Protein AF-A0A258REU7-F1 (afdb_monomer)

Foldseek 3Di:
DDDDDDDDDDDDDDDDDDDDDDDDDDDDDDPDPPPDPDDPPPPPPQPAQPLLCVLVVLCVVLVHDLVRLCVQLVPDSVLNVCSNRVPCVPDPDLVVNLVVQLSSCVSSVHHSVVSSVSSVVSVVVPPDPPVVVPPPD

Nearest PDB structures (foldseek):
  3fym-assembly1_A  TM=8.470E-01  e=1.182E-03  Staphylococcus aureus subsp. aureus Mu50
  2wus-assembly2_S  TM=9.033E-01  e=1.658E-02  Thermotoga maritima
  2wus-assembly1_R  TM=8.595E-01  e=5.728E-02  Thermotoga maritima
  7o81-assembly1_AU  TM=5.937E-01  e=4.145E-02  Oryctolagus cuniculus
  6zvh-assembly1_i  TM=5.754E-01  e=1.094E-01  Homo sapiens

Sequence (137 aa):
MRALKTCRSRCYSRSGGASAVSDIVDDDSISFVPVLPFAPEQFQEIRHCALGVKLRAARLAANLSIEAVSERTRIRAVYLSALEEGRLDQFTAPLYAVGFASSYARAIGLDAEWAAQAMRQFIADTPNSWRRSGWVH

Solvent-accessible surface area (backbone atoms only — not comparable to full-atom values): 8965 Å² total; per-residue (Å²): 132,88,80,82,91,80,89,76,91,77,76,95,79,82,90,82,84,90,80,85,86,75,90,89,82,84,89,84,89,84,94,74,81,80,87,70,100,70,72,94,81,71,70,72,71,79,52,64,34,76,62,12,50,49,54,46,52,47,32,56,74,67,72,49,55,63,60,58,51,17,67,75,63,71,46,59,47,69,60,54,51,27,46,36,46,42,45,66,84,79,47,97,45,74,70,54,54,28,56,50,39,17,48,49,26,50,77,68,74,42,63,29,63,60,36,24,50,52,40,50,49,53,57,67,72,46,80,65,71,68,71,74,72,66,80,84,125

Radius of gyration: 21.78 Å; Cα contacts (8 Å, |Δi|>4): 100; chains: 1; bounding box: 52×58×44 Å

Mean predicted aligned error: 15.34 Å

pLDDT: mean 72.38, std 22.98, range [34.88, 96.94]

Secondary structure (DSSP, 8-state):
----------------------------S--------S-GGG-------HHHHHHHHHHHHTT--HHHHHHHH---HHHHHHHHHT-GGGSSSHHHHHHHHHHHHHHTTS-HHHHHHHHHHHHHHS--STTTTT---

Structure (mmCIF, N/CA/C/O backbone):
data_AF-A0A258REU7-F1
#
_entry.id   AF-A0A258REU7-F1
#
loop_
_atom_site.group_PDB
_atom_site.id
_atom_site.type_symbol
_atom_site.label_atom_id
_atom_site.label_alt_id
_atom_site.label_comp_id
_atom_site.label_asym_id
_atom_site.label_entity_id
_atom_site.label_seq_id
_atom_site.pdbx_PDB_ins_code
_atom_site.Cartn_x
_atom_site.Cartn_y
_atom_site.Cartn_z
_atom_site.occupancy
_atom_site.B_iso_or_equiv
_atom_site.auth_seq_id
_atom_site.auth_comp_id
_atom_site.auth_asym_id
_atom_site.auth_atom_id
_atom_site.pdbx_PDB_model_num
ATOM 1 N N . MET A 1 1 ? 12.644 -48.862 7.532 1.00 38.28 1 MET A N 1
ATOM 2 C CA . MET A 1 1 ? 12.297 -47.457 7.835 1.00 38.28 1 MET A CA 1
ATOM 3 C C . MET A 1 1 ? 11.744 -46.810 6.566 1.00 38.28 1 MET A C 1
ATOM 5 O O . MET A 1 1 ? 12.315 -47.023 5.509 1.00 38.28 1 MET A O 1
ATOM 9 N N . ARG A 1 2 ? 10.581 -46.156 6.711 1.00 36.34 2 ARG A N 1
ATOM 10 C CA . ARG A 1 2 ? 9.807 -45.257 5.812 1.00 36.34 2 ARG A CA 1
ATOM 11 C C . ARG A 1 2 ? 10.618 -44.589 4.674 1.00 36.34 2 ARG A C 1
ATOM 13 O O . ARG A 1 2 ? 11.757 -44.238 4.922 1.00 36.34 2 ARG A O 1
ATOM 20 N N . ALA A 1 3 ? 10.129 -44.241 3.479 1.00 40.72 3 ALA A N 1
ATOM 21 C CA . ALA A 1 3 ? 8.890 -44.419 2.715 1.00 40.72 3 ALA A CA 1
ATOM 22 C C . ALA A 1 3 ? 9.172 -43.898 1.270 1.00 40.72 3 ALA A C 1
ATOM 24 O O . ALA A 1 3 ? 9.894 -42.919 1.128 1.00 40.72 3 AL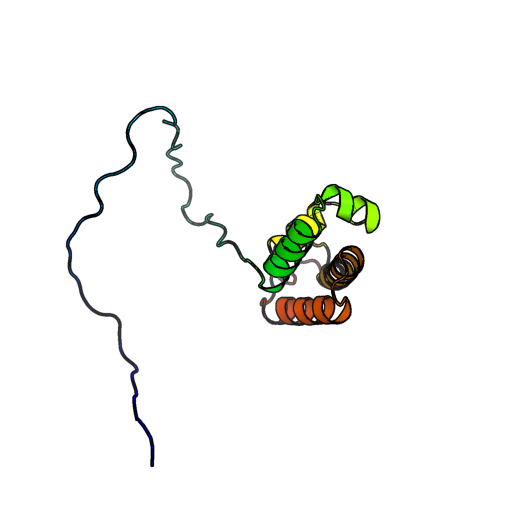A A O 1
ATOM 25 N N . LEU A 1 4 ? 8.618 -44.576 0.247 1.00 42.94 4 LEU A N 1
ATOM 26 C CA . LEU A 1 4 ? 8.085 -44.092 -1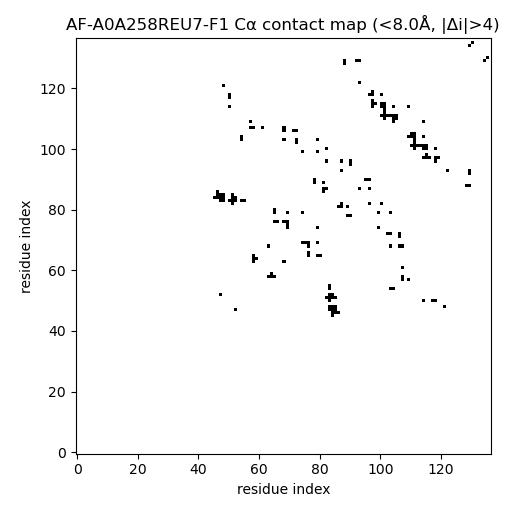.059 1.00 42.94 4 LEU A CA 1
ATOM 27 C C . LEU A 1 4 ? 8.908 -43.027 -1.839 1.00 42.94 4 LEU A C 1
ATOM 29 O O . LEU A 1 4 ? 8.946 -41.866 -1.463 1.00 42.94 4 LEU A O 1
ATOM 33 N N . LYS A 1 5 ? 9.645 -43.330 -2.924 1.00 47.09 5 LYS A N 1
ATOM 34 C CA . LYS A 1 5 ? 9.209 -43.638 -4.315 1.00 47.09 5 LYS A CA 1
ATOM 35 C C . LYS A 1 5 ? 7.876 -43.009 -4.754 1.00 47.09 5 LYS A C 1
ATOM 37 O O . LYS A 1 5 ? 6.845 -43.521 -4.351 1.00 47.09 5 LYS A O 1
ATOM 42 N N . THR A 1 6 ? 7.947 -42.018 -5.657 1.00 47.88 6 THR A N 1
ATOM 43 C CA . THR A 1 6 ? 7.316 -41.929 -7.011 1.00 47.88 6 THR A CA 1
ATOM 44 C C . THR A 1 6 ? 7.570 -40.509 -7.552 1.00 47.88 6 THR A C 1
ATOM 46 O O . THR A 1 6 ? 7.195 -39.548 -6.899 1.00 47.88 6 THR A O 1
ATOM 49 N N . CYS A 1 7 ? 8.356 -40.253 -8.604 1.00 49.03 7 CYS A N 1
ATOM 50 C CA . CYS A 1 7 ? 8.134 -40.531 -10.032 1.00 49.03 7 CYS A CA 1
ATOM 51 C C . CYS A 1 7 ? 6.724 -40.169 -10.527 1.00 49.03 7 CYS A C 1
ATOM 53 O O . CYS A 1 7 ? 5.801 -40.940 -10.287 1.00 49.03 7 CYS A O 1
ATOM 55 N N . ARG A 1 8 ? 6.587 -39.081 -11.302 1.00 46.25 8 ARG A N 1
ATOM 56 C CA . ARG A 1 8 ? 6.005 -39.156 -12.657 1.00 46.25 8 ARG A CA 1
ATOM 57 C C . ARG A 1 8 ? 6.023 -37.815 -13.388 1.00 46.25 8 ARG A C 1
ATOM 59 O O . ARG A 1 8 ? 5.149 -36.972 -13.248 1.00 46.25 8 ARG A O 1
ATOM 66 N N . SER A 1 9 ? 6.982 -37.707 -14.289 1.00 46.28 9 SER A N 1
ATOM 67 C CA . SER A 1 9 ? 6.716 -37.251 -15.646 1.00 46.28 9 SER A CA 1
ATOM 68 C C . SER A 1 9 ? 5.584 -38.089 -16.262 1.00 46.28 9 SER A C 1
ATOM 70 O O . SER A 1 9 ? 5.713 -39.310 -16.287 1.00 46.28 9 SER A O 1
ATOM 72 N N . ARG A 1 10 ? 4.505 -37.472 -16.773 1.00 47.16 10 ARG A N 1
ATOM 73 C CA . ARG A 1 10 ? 4.011 -37.715 -18.147 1.00 47.16 10 ARG A CA 1
ATOM 74 C C . ARG A 1 10 ? 2.776 -36.890 -18.523 1.00 47.16 10 ARG A C 1
ATOM 76 O O . ARG A 1 10 ? 1.763 -36.922 -17.843 1.00 47.16 10 ARG A O 1
ATOM 83 N N . CYS A 1 11 ? 2.914 -36.257 -19.685 1.00 39.69 11 CYS A N 1
ATOM 84 C CA . CYS A 1 11 ? 1.978 -36.212 -20.806 1.00 39.69 11 CYS A CA 1
ATOM 85 C C . CYS A 1 11 ? 0.477 -36.123 -20.505 1.00 39.69 11 CYS A C 1
ATOM 87 O O . CYS A 1 11 ? -0.198 -37.118 -20.256 1.00 39.69 11 CYS A O 1
ATOM 89 N N . TYR A 1 12 ? -0.032 -34.921 -20.763 1.00 47.41 12 TYR A N 1
ATOM 90 C CA . TYR A 1 12 ? -1.196 -34.690 -21.615 1.00 47.41 12 TYR A CA 1
ATOM 91 C C . TYR A 1 12 ? -1.518 -35.881 -22.538 1.00 47.41 12 TYR A C 1
ATOM 93 O O . TYR A 1 12 ? -0.743 -36.185 -23.446 1.00 47.41 12 TYR A O 1
ATOM 101 N N . SER A 1 13 ? -2.663 -36.532 -22.322 1.00 42.81 13 SER A N 1
ATOM 102 C CA . SER A 1 13 ? -3.509 -37.035 -23.410 1.00 42.81 13 SER A CA 1
ATOM 103 C C . SER A 1 13 ? -4.882 -37.496 -22.905 1.00 42.81 13 SER A C 1
ATOM 105 O O . SER A 1 13 ? -4.974 -38.194 -21.901 1.00 42.81 13 SER A O 1
ATOM 107 N N . ARG A 1 14 ? -5.888 -37.180 -23.735 1.00 43.12 14 ARG A N 1
ATOM 108 C CA . ARG A 1 14 ? -7.167 -37.882 -23.967 1.00 43.12 14 ARG A CA 1
ATOM 109 C C . ARG A 1 14 ? -8.384 -37.619 -23.058 1.00 43.12 14 ARG A C 1
ATOM 111 O O . ARG A 1 14 ? -8.542 -38.210 -22.004 1.00 43.12 14 ARG A O 1
ATOM 118 N N . SER A 1 15 ? -9.285 -36.799 -23.620 1.00 46.31 15 SER A N 1
ATOM 119 C CA . SER A 1 15 ? -10.647 -37.132 -24.107 1.00 46.31 15 SER A CA 1
ATOM 120 C C . SER A 1 15 ? -11.675 -37.824 -23.193 1.00 46.31 15 SER A C 1
ATOM 122 O O . SER A 1 15 ? -11.474 -38.964 -22.786 1.00 46.31 15 SER A O 1
ATOM 124 N N . GLY A 1 16 ? -12.857 -37.194 -23.108 1.00 34.88 16 GLY A N 1
ATOM 125 C CA . GLY A 1 16 ? -14.125 -37.698 -22.546 1.00 34.88 16 GLY A CA 1
ATOM 126 C C . GLY A 1 16 ? -14.531 -36.832 -21.348 1.00 34.88 16 GLY A C 1
ATOM 127 O O . GLY A 1 16 ? -13.765 -36.746 -20.404 1.00 34.88 16 GLY A O 1
ATOM 128 N N . GL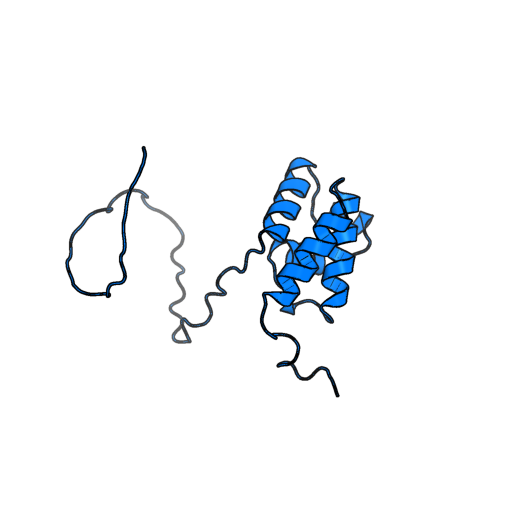Y A 1 17 ? -15.609 -36.045 -21.339 1.00 37.81 17 GLY A N 1
ATOM 129 C CA . GLY A 1 17 ? -16.969 -36.324 -21.796 1.00 37.81 17 GLY A CA 1
ATOM 130 C C . GLY A 1 17 ? -17.820 -36.702 -20.575 1.00 37.81 17 GLY A C 1
ATOM 131 O O . GLY A 1 17 ? -17.468 -37.671 -19.912 1.00 37.81 17 GLY A O 1
ATOM 132 N N . ALA A 1 18 ? -18.926 -35.970 -20.353 1.00 36.19 18 ALA A N 1
ATOM 133 C CA . ALA A 1 18 ? -19.961 -36.145 -19.312 1.00 36.19 18 ALA A CA 1
ATOM 134 C C . ALA A 1 18 ? -19.571 -35.649 -17.897 1.00 36.19 18 ALA A C 1
ATOM 136 O O . ALA A 1 18 ? -18.458 -35.863 -17.449 1.00 36.19 18 ALA A O 1
ATOM 137 N N . SER A 1 19 ? -20.417 -35.013 -17.088 1.00 37.69 19 SER A N 1
ATOM 138 C CA . SER A 1 19 ? -21.796 -34.524 -17.1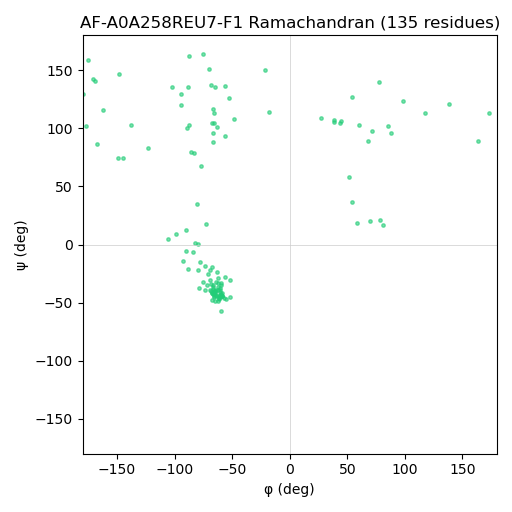93 1.00 37.69 19 SER A CA 1
ATOM 139 C C . SER A 1 19 ? -22.088 -33.764 -15.885 1.00 37.69 19 SER A C 1
ATOM 141 O O . SER A 1 19 ? -21.469 -34.063 -14.867 1.00 37.69 19 SER A O 1
ATOM 143 N N . ALA A 1 20 ? -23.084 -32.878 -15.915 1.00 42.53 20 ALA A N 1
ATOM 144 C CA . ALA A 1 20 ? -23.858 -32.399 -14.766 1.00 42.53 20 ALA A CA 1
ATOM 145 C C . ALA A 1 20 ? -23.169 -31.461 -13.755 1.00 42.53 20 ALA A C 1
ATOM 147 O O . ALA A 1 20 ? -22.565 -31.887 -12.779 1.00 42.53 20 ALA A O 1
ATOM 148 N N . VAL A 1 21 ? -23.424 -30.167 -13.938 1.00 45.28 21 VAL A N 1
ATOM 149 C CA . VAL A 1 21 ? -24.092 -29.345 -12.913 1.00 45.28 21 VAL A CA 1
ATOM 150 C C . VAL A 1 21 ? -24.961 -28.342 -13.663 1.00 45.28 21 VAL A C 1
ATOM 152 O O . VAL A 1 21 ? -24.614 -27.182 -13.862 1.00 45.28 21 VAL A O 1
ATOM 155 N N . SER A 1 22 ? -26.061 -28.872 -14.188 1.00 43.31 22 SER A N 1
ATOM 156 C CA . SER A 1 22 ? -27.275 -28.086 -14.341 1.00 43.31 22 SER A CA 1
ATOM 157 C C . SER A 1 22 ? -27.829 -27.835 -12.939 1.00 43.31 22 SER A C 1
ATOM 159 O O . SER A 1 22 ? -27.653 -28.673 -12.053 1.00 43.31 22 SER A O 1
ATOM 161 N N . ASP A 1 23 ? -28.526 -26.714 -12.803 1.00 40.69 23 ASP A N 1
ATOM 162 C CA . ASP A 1 23 ? -29.472 -26.414 -11.729 1.00 40.69 23 ASP A CA 1
ATOM 163 C C . ASP A 1 23 ? -28.855 -25.782 -10.473 1.00 40.69 23 ASP A C 1
ATOM 165 O O . ASP A 1 23 ? -28.322 -26.451 -9.592 1.00 40.69 23 ASP A O 1
ATOM 169 N N . ILE A 1 24 ? -28.931 -24.445 -10.433 1.00 44.72 24 ILE A N 1
ATOM 170 C CA . ILE A 1 24 ? -29.455 -23.588 -9.348 1.00 44.72 24 ILE A CA 1
ATOM 171 C C . ILE A 1 24 ? -28.931 -22.165 -9.615 1.00 44.72 24 ILE A C 1
ATOM 173 O O . ILE A 1 24 ? -27.836 -21.825 -9.179 1.00 44.72 24 ILE A O 1
ATOM 177 N N . VAL A 1 25 ? -29.687 -21.369 -10.384 1.00 41.88 25 VAL A N 1
ATOM 178 C CA . VAL A 1 25 ? -30.257 -20.075 -9.950 1.00 41.88 25 VAL A CA 1
ATOM 179 C C . VAL A 1 25 ? -31.392 -19.707 -10.917 1.00 41.88 25 VAL A C 1
ATOM 181 O O . VAL A 1 25 ? -31.152 -19.520 -12.110 1.00 41.88 25 VAL A O 1
ATOM 184 N N . ASP A 1 26 ? -32.614 -19.649 -10.394 1.00 35.72 26 ASP A N 1
ATOM 185 C CA . ASP A 1 26 ? -33.813 -19.155 -11.068 1.00 35.72 26 ASP A CA 1
ATOM 186 C C . ASP A 1 26 ? -33.754 -17.635 -11.309 1.00 35.72 26 ASP A C 1
ATOM 188 O O . ASP A 1 26 ? -33.329 -16.871 -10.443 1.00 35.72 26 ASP A O 1
ATOM 192 N N . ASP A 1 27 ? -34.174 -17.266 -12.520 1.00 43.81 27 ASP A N 1
ATOM 193 C CA . ASP A 1 27 ? -35.049 -16.150 -12.902 1.00 43.81 27 ASP A CA 1
ATOM 194 C C . ASP A 1 27 ? -34.914 -14.802 -12.161 1.00 43.81 27 ASP A C 1
ATOM 196 O O . ASP A 1 27 ? -35.384 -14.610 -11.041 1.00 43.81 27 ASP A O 1
ATOM 200 N N . ASP A 1 28 ? -34.305 -13.848 -12.873 1.00 48.44 28 ASP A N 1
ATOM 201 C CA . ASP A 1 28 ? -34.850 -12.525 -13.230 1.00 48.44 28 ASP A CA 1
ATOM 202 C C . ASP A 1 28 ? -33.784 -11.414 -13.090 1.00 48.44 28 ASP A C 1
ATOM 204 O O . ASP A 1 28 ? -33.220 -11.163 -12.026 1.00 48.44 28 ASP A O 1
ATOM 208 N N . SER A 1 29 ? -33.513 -10.716 -14.199 1.00 49.38 29 SER A N 1
ATOM 209 C CA . SER A 1 29 ? -32.653 -9.522 -14.333 1.00 49.38 29 SER A CA 1
ATOM 210 C C . SER A 1 29 ? -31.119 -9.657 -14.136 1.00 49.38 29 SER A C 1
ATOM 212 O O . SER A 1 29 ? -30.570 -9.399 -13.075 1.00 49.38 29 SER A O 1
ATOM 214 N N . ILE A 1 30 ? -30.394 -9.962 -15.224 1.00 39.38 30 ILE A N 1
ATOM 215 C CA . ILE A 1 30 ? -29.392 -9.086 -15.891 1.00 39.38 30 ILE A CA 1
ATOM 216 C C . ILE A 1 30 ? -29.073 -9.745 -17.246 1.00 39.38 30 ILE A C 1
ATOM 218 O O . ILE A 1 30 ? -28.133 -10.520 -17.417 1.00 39.38 30 ILE A O 1
ATOM 222 N N . SER A 1 31 ? -29.887 -9.431 -18.250 1.00 45.34 31 SER A N 1
ATOM 223 C CA . SER A 1 31 ? -29.564 -9.647 -19.659 1.00 45.34 31 SER A CA 1
ATOM 224 C C . SER A 1 31 ? -28.768 -8.446 -20.174 1.00 45.34 31 SER A C 1
ATOM 226 O O . SER A 1 31 ? -29.313 -7.555 -20.824 1.00 45.34 31 SER A O 1
ATOM 228 N N . PHE A 1 32 ? -27.472 -8.402 -19.875 1.00 44.78 32 PHE A N 1
ATOM 229 C CA . PHE A 1 32 ? -26.531 -7.612 -20.668 1.00 44.78 32 PHE A CA 1
ATOM 230 C C . PHE A 1 32 ? -25.156 -8.273 -20.641 1.00 44.78 32 PHE A C 1
ATOM 232 O O . PHE A 1 32 ? -24.232 -7.829 -19.966 1.00 44.78 32 PHE A O 1
ATOM 239 N N . VAL A 1 33 ? -25.028 -9.375 -21.378 1.00 45.66 33 VAL A N 1
ATOM 240 C CA . VAL A 1 33 ? -23.715 -9.836 -21.830 1.00 45.66 33 VAL A CA 1
ATOM 241 C C . VAL A 1 33 ? -23.463 -9.108 -23.151 1.00 45.66 33 VAL A C 1
ATOM 243 O O . VAL A 1 33 ? -24.081 -9.471 -24.154 1.00 45.66 33 VAL A O 1
ATOM 246 N N . PRO A 1 34 ? -22.634 -8.051 -23.199 1.00 44.97 34 PRO A N 1
ATOM 247 C CA . PRO A 1 34 ? -22.256 -7.477 -24.477 1.00 44.97 34 PRO A CA 1
ATOM 248 C C . PRO A 1 34 ? -21.426 -8.522 -25.232 1.00 44.97 34 PRO A C 1
ATOM 250 O O . PRO A 1 34 ? -20.319 -8.869 -24.823 1.00 44.97 34 PRO A O 1
ATOM 253 N N . VAL A 1 35 ? -21.964 -9.038 -26.339 1.00 52.72 35 VAL A N 1
ATOM 254 C CA . VAL A 1 35 ? -21.170 -9.761 -27.338 1.00 52.72 35 VAL A CA 1
ATOM 255 C C . VAL A 1 35 ? -20.220 -8.739 -27.958 1.00 52.72 35 VAL A C 1
ATOM 257 O O . VAL A 1 35 ? -20.607 -7.982 -28.845 1.00 52.72 35 VAL A O 1
ATOM 260 N N . LEU A 1 36 ? -18.985 -8.674 -27.463 1.00 52.25 36 LEU A N 1
ATOM 261 C CA . LEU A 1 36 ? -17.930 -7.882 -28.091 1.00 52.25 36 LEU A CA 1
ATOM 262 C C . LEU A 1 36 ? -17.114 -8.778 -29.039 1.00 52.25 36 LEU A C 1
ATOM 264 O O . LEU A 1 36 ? -16.497 -9.738 -28.577 1.00 52.25 36 LEU A O 1
ATOM 268 N N . PRO A 1 37 ? -17.051 -8.471 -30.351 1.00 50.84 37 PRO A N 1
ATOM 269 C CA . PRO A 1 37 ? -16.227 -9.191 -31.325 1.00 50.84 37 PRO A CA 1
ATOM 270 C C . PRO A 1 37 ? -14.746 -8.754 -31.300 1.00 50.84 37 PRO A C 1
ATOM 272 O O . PRO A 1 37 ? -14.093 -8.717 -32.340 1.00 50.84 37 PRO A O 1
ATOM 275 N N . PHE A 1 38 ? -14.190 -8.408 -30.133 1.00 52.69 38 PHE A N 1
ATOM 276 C CA . PHE A 1 38 ? -12.799 -7.959 -30.019 1.00 52.69 38 PHE A CA 1
ATOM 277 C C . PHE A 1 38 ? -12.099 -8.579 -28.799 1.00 52.69 38 PHE A C 1
ATOM 279 O O . PHE A 1 38 ? -12.293 -8.148 -27.670 1.00 52.69 38 PHE A O 1
ATOM 286 N N . ALA A 1 39 ? -11.267 -9.585 -29.085 1.00 47.41 39 ALA A N 1
ATOM 287 C CA . ALA A 1 39 ? -10.164 -10.119 -28.279 1.00 47.41 39 ALA A CA 1
ATOM 288 C C . ALA A 1 39 ? -10.478 -10.699 -26.872 1.00 47.41 39 ALA A C 1
ATOM 290 O O . ALA A 1 39 ? -10.509 -9.962 -25.887 1.00 47.41 39 ALA A O 1
ATOM 291 N N . PRO A 1 40 ? -10.515 -12.040 -26.707 1.00 41.62 40 PRO A N 1
ATOM 292 C CA . PRO A 1 40 ? -10.498 -12.698 -25.393 1.00 41.62 40 PRO A CA 1
ATOM 293 C C . PRO A 1 40 ? -9.122 -12.642 -24.687 1.00 41.62 40 PRO A C 1
ATOM 295 O O . PRO A 1 40 ? -8.872 -13.395 -23.752 1.00 41.62 40 PRO A O 1
ATOM 298 N N . GLU A 1 41 ? -8.218 -11.748 -25.097 1.00 48.31 41 GLU A N 1
ATOM 299 C CA . GLU A 1 41 ? -6.876 -11.590 -24.511 1.00 48.31 41 GLU A CA 1
ATOM 300 C C . GLU A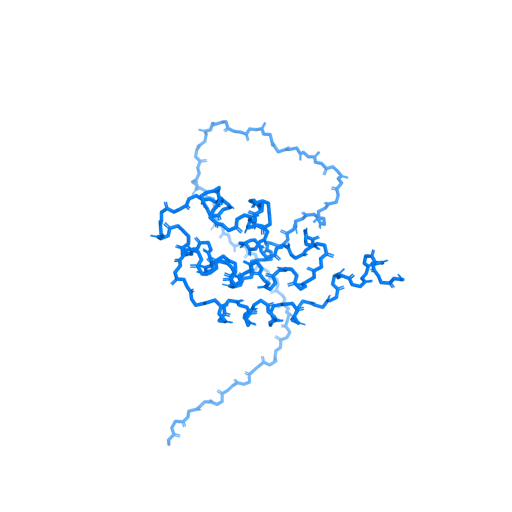 1 41 ? -6.864 -10.691 -23.257 1.00 48.31 41 GLU A C 1
ATOM 302 O O . GLU A 1 41 ? -5.842 -10.562 -22.589 1.00 48.31 41 GLU A O 1
ATOM 307 N N . GLN A 1 42 ? -7.993 -10.057 -22.919 1.00 44.59 42 GLN A N 1
ATOM 308 C CA . GLN A 1 42 ? -8.076 -8.995 -21.904 1.00 44.59 42 GLN A CA 1
ATOM 309 C C . GLN A 1 42 ? -8.562 -9.458 -20.529 1.00 44.59 42 GLN A C 1
ATOM 311 O O . GLN A 1 42 ? -8.793 -8.625 -19.650 1.00 44.59 42 GLN A O 1
ATOM 316 N N . PHE A 1 43 ? -8.694 -10.767 -20.305 1.00 48.59 43 PHE A N 1
ATOM 317 C CA . PHE A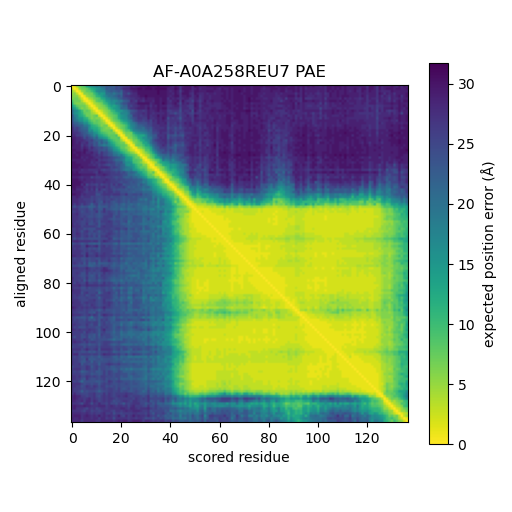 1 43 ? -8.805 -11.278 -18.946 1.00 48.59 43 PHE A CA 1
ATOM 318 C C . PHE A 1 43 ? -7.467 -11.011 -18.264 1.00 48.59 43 PHE A C 1
ATOM 320 O O . PHE A 1 43 ? -6.551 -11.826 -18.339 1.00 48.59 43 PHE A O 1
ATOM 327 N N . GLN A 1 44 ? -7.333 -9.825 -17.660 1.00 50.25 44 GLN A N 1
ATOM 328 C CA . GLN A 1 44 ? -6.254 -9.510 -16.741 1.00 50.25 44 GLN A CA 1
ATOM 329 C C . GLN A 1 44 ? -6.312 -10.565 -15.643 1.00 50.25 44 GLN A C 1
ATOM 331 O O . GLN A 1 44 ? -7.087 -10.466 -14.695 1.00 50.25 44 GLN A O 1
ATOM 336 N N . GLU A 1 45 ? -5.533 -11.621 -15.846 1.00 51.50 45 GLU A N 1
ATOM 337 C CA . GLU A 1 45 ? -5.252 -12.678 -14.899 1.00 51.50 45 GLU A CA 1
ATOM 338 C C . GLU A 1 45 ? -4.884 -11.974 -13.600 1.00 51.50 45 GLU A C 1
ATOM 340 O O . GLU A 1 45 ? -3.881 -11.259 -13.546 1.00 51.50 45 GLU A O 1
ATOM 345 N N . ILE A 1 46 ? -5.782 -12.027 -12.616 1.00 55.00 46 ILE A N 1
ATOM 346 C CA . ILE A 1 46 ? -5.706 -11.150 -11.454 1.00 55.00 46 ILE A CA 1
ATOM 347 C C . ILE A 1 46 ? -4.407 -11.490 -10.720 1.00 55.00 46 ILE A C 1
ATOM 349 O O . ILE A 1 46 ? -4.316 -12.511 -10.036 1.00 55.00 46 ILE A O 1
ATOM 353 N N . ARG A 1 47 ? -3.370 -10.664 -10.905 1.00 60.34 47 ARG A N 1
ATOM 354 C CA . ARG A 1 47 ? -2.034 -10.882 -10.342 1.00 60.34 47 ARG A CA 1
ATOM 355 C C . ARG A 1 47 ? -2.033 -10.519 -8.866 1.00 60.34 47 ARG A C 1
ATOM 357 O O . ARG A 1 47 ? -1.386 -9.571 -8.442 1.00 60.34 47 ARG A O 1
ATOM 364 N N . HIS A 1 48 ? -2.745 -11.301 -8.066 1.00 64.50 48 HIS A N 1
ATOM 365 C CA . HIS A 1 48 ? -2.716 -11.169 -6.623 1.00 64.50 48 HIS A CA 1
ATOM 366 C C . HIS A 1 48 ? -1.328 -11.536 -6.098 1.00 64.50 48 HIS A C 1
ATOM 368 O O . HIS A 1 48 ? -0.961 -12.705 -5.990 1.00 64.50 48 HIS A O 1
ATOM 374 N N . CYS A 1 49 ? -0.547 -10.524 -5.730 1.00 74.19 49 CYS A N 1
ATOM 375 C CA . CYS A 1 49 ? 0.635 -10.747 -4.918 1.00 74.19 49 CYS A CA 1
ATOM 376 C C . CYS A 1 49 ? 0.203 -11.267 -3.536 1.00 74.19 49 CYS A C 1
ATOM 378 O O . CYS A 1 49 ? -0.692 -10.696 -2.909 1.00 74.19 49 CYS A O 1
ATOM 380 N N . ALA A 1 50 ? 0.872 -12.300 -3.012 1.00 86.06 50 ALA A N 1
ATOM 381 C CA . ALA A 1 50 ? 0.618 -12.803 -1.658 1.00 86.06 50 ALA A CA 1
ATOM 382 C C . ALA A 1 50 ? 0.772 -11.707 -0.580 1.00 86.06 50 ALA A C 1
ATOM 384 O O . ALA A 1 50 ? 0.112 -11.757 0.460 1.00 86.06 50 ALA A O 1
ATOM 385 N N . LEU A 1 51 ? 1.613 -10.696 -0.835 1.00 90.81 51 LEU A N 1
ATOM 386 C CA . LEU A 1 51 ? 1.729 -9.500 -0.001 1.00 90.81 51 LEU A CA 1
ATOM 387 C C . LEU A 1 51 ? 0.466 -8.629 -0.063 1.00 90.81 51 LEU A C 1
ATOM 389 O O . LEU A 1 51 ? -0.046 -8.246 0.985 1.00 90.81 51 LEU A O 1
ATOM 393 N N . GLY A 1 52 ? -0.052 -8.347 -1.262 1.00 91.88 52 GLY A N 1
ATOM 394 C CA . GLY A 1 52 ? -1.241 -7.508 -1.460 1.00 91.88 52 GLY A CA 1
ATOM 395 C C . GLY A 1 52 ? -2.477 -8.078 -0.763 1.00 91.88 52 GLY A C 1
ATOM 396 O O . GLY A 1 52 ? -3.164 -7.368 -0.028 1.00 91.88 52 GLY A O 1
ATOM 397 N N . VAL A 1 53 ? -2.673 -9.397 -0.866 1.00 92.12 53 VAL A N 1
ATOM 398 C CA . VAL A 1 53 ? -3.736 -10.123 -0.149 1.00 92.12 53 VAL A CA 1
ATOM 399 C C . VAL A 1 53 ? -3.604 -9.955 1.368 1.00 92.12 53 VAL A C 1
ATOM 401 O O . VAL A 1 53 ? -4.593 -9.686 2.050 1.00 92.12 53 VAL A O 1
ATOM 404 N N . LYS A 1 54 ? -2.384 -10.070 1.909 1.00 93.12 54 LYS A N 1
ATOM 405 C CA . LYS A 1 54 ? -2.127 -9.893 3.347 1.00 93.12 54 LYS A CA 1
ATOM 406 C C . LYS A 1 54 ? -2.369 -8.458 3.811 1.00 93.12 54 LYS A C 1
ATOM 408 O O . LYS A 1 54 ? -2.980 -8.269 4.859 1.00 93.12 54 LYS A O 1
ATOM 413 N N . LEU A 1 55 ? -1.930 -7.462 3.042 1.00 93.94 55 LEU A N 1
ATOM 414 C CA . LEU A 1 55 ? -2.161 -6.048 3.354 1.00 93.94 55 LEU A CA 1
ATOM 415 C C . LEU A 1 55 ? -3.658 -5.724 3.375 1.00 93.94 55 LEU A C 1
ATOM 417 O O . LEU A 1 55 ? -4.135 -5.096 4.322 1.00 93.94 55 LEU A O 1
ATOM 421 N N . ARG A 1 56 ? -4.410 -6.226 2.388 1.00 95.00 56 ARG A N 1
ATOM 422 C CA . ARG A 1 56 ? -5.867 -6.073 2.331 1.00 95.00 56 ARG A CA 1
ATOM 423 C C . ARG A 1 56 ? -6.553 -6.732 3.522 1.00 95.00 56 ARG A C 1
ATOM 425 O O . ARG A 1 56 ? -7.373 -6.099 4.183 1.00 95.00 56 ARG A O 1
ATOM 432 N N . ALA A 1 57 ? -6.202 -7.981 3.825 1.00 94.19 57 ALA A N 1
ATOM 433 C CA . ALA A 1 57 ? -6.767 -8.706 4.960 1.00 94.19 57 ALA A CA 1
ATOM 434 C C . ALA A 1 57 ? -6.500 -7.981 6.289 1.00 94.19 57 ALA A C 1
ATOM 436 O O . ALA A 1 57 ? -7.415 -7.808 7.089 1.00 94.19 57 ALA A O 1
ATOM 437 N N . ALA A 1 58 ? -5.275 -7.492 6.496 1.00 94.88 58 ALA A N 1
ATOM 438 C CA . ALA A 1 58 ? -4.912 -6.744 7.695 1.00 94.88 58 ALA A CA 1
ATOM 439 C C . ALA A 1 58 ? -5.627 -5.386 7.784 1.00 94.88 58 ALA A C 1
ATOM 441 O O . ALA A 1 58 ? -6.078 -5.007 8.863 1.00 94.88 58 ALA A O 1
ATOM 442 N N . ARG A 1 59 ? -5.812 -4.676 6.662 1.00 95.81 59 ARG A N 1
ATOM 443 C CA . ARG A 1 59 ? -6.604 -3.438 6.634 1.00 95.81 59 ARG A CA 1
ATOM 444 C C . ARG A 1 59 ? -8.057 -3.691 7.044 1.00 95.81 59 ARG A C 1
ATOM 446 O O . ARG A 1 59 ? -8.599 -2.938 7.852 1.00 95.81 59 ARG A O 1
ATOM 453 N N . LEU A 1 60 ? -8.677 -4.735 6.492 1.00 95.00 60 LEU A N 1
ATOM 454 C CA . LEU A 1 60 ? -10.054 -5.106 6.823 1.00 95.00 60 LEU A CA 1
ATOM 455 C C . LEU A 1 60 ? -10.179 -5.541 8.288 1.00 95.00 60 LEU A C 1
ATOM 457 O O . LEU A 1 60 ? -11.116 -5.125 8.960 1.00 95.00 60 LEU A O 1
ATOM 461 N N . ALA A 1 61 ? -9.205 -6.291 8.813 1.00 94.75 61 ALA A N 1
ATOM 462 C CA . ALA A 1 61 ? -9.155 -6.665 10.227 1.00 94.75 61 ALA A CA 1
ATOM 463 C C . ALA A 1 61 ? -8.995 -5.450 11.161 1.00 94.75 61 ALA A C 1
ATOM 465 O O . ALA A 1 61 ? -9.532 -5.444 12.264 1.00 94.75 61 ALA A O 1
ATOM 466 N N . ALA A 1 62 ? -8.301 -4.403 10.708 1.00 92.56 62 ALA A N 1
ATOM 467 C CA . ALA A 1 62 ? -8.185 -3.129 11.414 1.00 92.56 62 ALA A CA 1
ATOM 468 C C . ALA A 1 62 ? -9.411 -2.208 11.235 1.00 92.56 62 ALA A C 1
ATOM 470 O O . ALA A 1 62 ? -9.414 -1.095 11.761 1.00 92.56 62 ALA A O 1
ATOM 471 N N . ASN A 1 63 ? -10.435 -2.645 10.490 1.00 95.25 63 ASN A N 1
ATOM 472 C CA . ASN A 1 63 ? -11.646 -1.887 10.169 1.00 95.25 63 ASN A CA 1
ATOM 473 C C . ASN A 1 63 ? -11.359 -0.510 9.531 1.00 95.25 63 ASN A C 1
ATOM 475 O O . ASN A 1 63 ? -12.038 0.479 9.808 1.00 95.25 63 ASN A O 1
ATOM 479 N N . LEU A 1 64 ? -10.321 -0.442 8.687 1.00 94.50 64 LEU A N 1
ATOM 480 C CA . LEU A 1 64 ? -9.904 0.776 7.990 1.00 94.50 64 LEU A CA 1
ATOM 481 C C . LEU A 1 64 ? -10.364 0.761 6.525 1.00 94.50 64 LEU A C 1
ATOM 483 O O . LEU A 1 64 ? -10.196 -0.229 5.803 1.00 94.50 64 LEU A O 1
ATOM 487 N N . SER A 1 65 ? -10.895 1.888 6.050 1.00 96.12 65 SER A N 1
ATOM 488 C CA . SER A 1 65 ? -11.095 2.098 4.613 1.00 96.12 65 SER A CA 1
ATOM 489 C C . SER A 1 65 ? -9.761 2.408 3.927 1.00 96.12 65 SER A C 1
ATOM 491 O O . SER A 1 65 ? -8.761 2.728 4.581 1.00 96.12 65 SER A O 1
ATOM 493 N N . ILE A 1 66 ? -9.718 2.294 2.601 1.00 95.94 66 ILE A N 1
ATOM 494 C CA . ILE A 1 66 ? -8.494 2.603 1.854 1.00 95.94 66 ILE A CA 1
ATOM 495 C C . ILE A 1 66 ? -8.186 4.107 1.888 1.00 95.94 66 ILE A C 1
ATOM 497 O O . ILE A 1 66 ? -7.024 4.505 1.942 1.00 95.94 66 ILE A O 1
ATOM 501 N N . GLU A 1 67 ? -9.225 4.937 1.970 1.00 96.31 67 GLU A N 1
ATOM 502 C CA . GLU A 1 67 ? -9.157 6.386 2.157 1.00 96.31 67 GLU A CA 1
ATOM 503 C C . GLU A 1 67 ? -8.538 6.729 3.514 1.00 96.31 67 GLU A C 1
ATOM 505 O O . GLU A 1 67 ? -7.619 7.540 3.576 1.00 96.31 67 GLU A O 1
ATOM 510 N N . ALA A 1 68 ? -8.942 6.042 4.587 1.00 95.44 68 ALA A N 1
ATOM 511 C CA . ALA A 1 68 ? -8.372 6.256 5.916 1.00 95.44 68 ALA A CA 1
ATOM 512 C C . ALA A 1 68 ? -6.865 5.935 5.958 1.00 95.44 68 ALA A C 1
ATOM 514 O O . ALA A 1 68 ? -6.080 6.648 6.587 1.00 95.44 68 ALA A O 1
ATOM 515 N N . VAL A 1 69 ? -6.425 4.877 5.265 1.00 95.94 69 VAL A N 1
ATOM 516 C CA . VAL A 1 69 ? -4.990 4.560 5.136 1.00 95.94 69 VAL A CA 1
ATOM 517 C C . VAL A 1 69 ? -4.275 5.595 4.258 1.00 95.94 69 VAL A C 1
ATOM 519 O O . VAL A 1 69 ? -3.158 6.010 4.581 1.00 95.94 69 VAL A O 1
ATOM 522 N N . SER A 1 70 ? -4.919 6.056 3.184 1.00 96.94 70 SER A N 1
ATOM 523 C CA . SER A 1 70 ? -4.421 7.121 2.302 1.00 96.94 70 SER A CA 1
ATOM 524 C C . SER A 1 70 ? -4.187 8.425 3.067 1.00 96.94 70 SER A C 1
ATOM 526 O O . SER A 1 70 ? -3.134 9.044 2.930 1.00 96.94 70 SER A O 1
ATOM 528 N N . GLU A 1 71 ? -5.116 8.827 3.932 1.00 95.94 71 GLU A N 1
ATOM 529 C CA . GLU A 1 71 ? -4.983 10.017 4.778 1.00 95.94 71 GLU A CA 1
ATOM 530 C C . GLU A 1 71 ? -3.824 9.897 5.774 1.00 95.94 71 GLU A C 1
ATOM 532 O O . GLU A 1 71 ? -3.029 10.829 5.915 1.00 95.94 71 GLU A O 1
ATOM 537 N N . ARG A 1 72 ? -3.680 8.729 6.416 1.00 94.81 72 ARG A N 1
ATOM 538 C CA . ARG A 1 72 ? -2.604 8.455 7.385 1.00 94.81 72 ARG A CA 1
ATOM 539 C C . ARG A 1 72 ? -1.217 8.452 6.753 1.00 94.81 72 A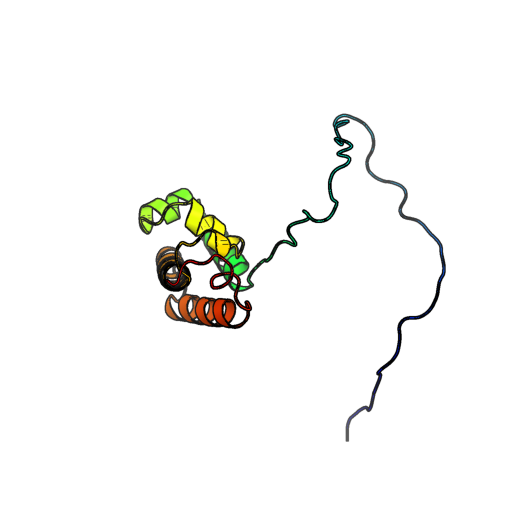RG A C 1
ATOM 541 O O . ARG A 1 72 ? -0.269 8.959 7.343 1.00 94.81 72 ARG A O 1
ATOM 548 N N . THR A 1 73 ? -1.089 7.855 5.572 1.00 95.12 73 THR A N 1
ATOM 549 C CA . THR A 1 73 ? 0.204 7.671 4.893 1.00 95.12 73 THR A CA 1
ATOM 550 C C . THR A 1 73 ? 0.547 8.801 3.928 1.00 95.12 73 THR A C 1
ATOM 552 O O . THR A 1 73 ? 1.691 8.893 3.492 1.00 95.12 73 THR A O 1
ATOM 555 N N . ARG A 1 74 ? -0.430 9.651 3.577 1.00 95.19 74 ARG A N 1
ATOM 556 C CA . ARG A 1 74 ? -0.350 10.640 2.486 1.00 95.19 74 ARG A CA 1
ATOM 557 C C . ARG A 1 74 ? -0.060 10.022 1.112 1.00 95.19 74 ARG A C 1
ATOM 559 O O . ARG A 1 74 ? 0.330 10.727 0.183 1.00 95.19 74 ARG A O 1
ATOM 566 N N . ILE A 1 75 ? -0.286 8.720 0.959 1.00 94.94 75 ILE A N 1
ATOM 567 C CA . ILE A 1 75 ? -0.172 8.004 -0.312 1.00 94.94 75 ILE A CA 1
ATOM 568 C C . ILE A 1 75 ? -1.559 7.963 -0.941 1.00 94.94 75 ILE A C 1
ATOM 570 O O . ILE A 1 75 ? -2.510 7.549 -0.292 1.00 94.94 75 ILE A O 1
ATOM 574 N N . ARG A 1 76 ? -1.683 8.351 -2.214 1.00 95.38 76 ARG A N 1
ATOM 575 C CA . ARG A 1 76 ? -2.975 8.328 -2.921 1.00 95.38 76 ARG A CA 1
ATOM 576 C C . ARG A 1 76 ? -3.594 6.924 -2.886 1.00 95.38 76 ARG A C 1
ATOM 578 O O . ARG A 1 76 ? -2.915 5.949 -3.203 1.00 95.38 76 ARG A O 1
ATOM 585 N N . ALA A 1 77 ? -4.901 6.847 -2.625 1.00 95.25 77 ALA A N 1
ATOM 586 C CA . 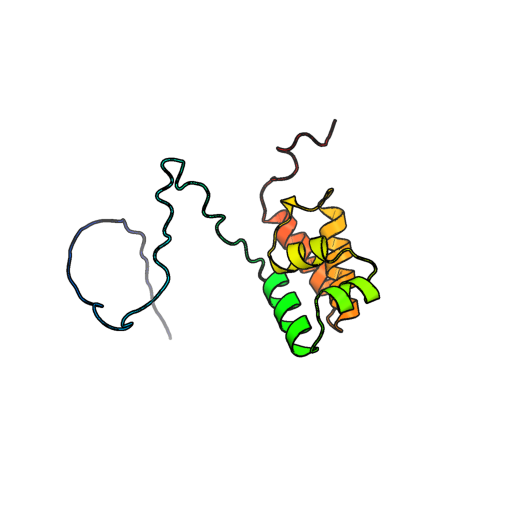ALA A 1 77 ? -5.663 5.593 -2.571 1.00 95.25 77 ALA A CA 1
ATOM 587 C C . ALA A 1 77 ? -5.501 4.696 -3.817 1.00 95.25 77 ALA A C 1
ATOM 589 O O . ALA A 1 77 ? -5.508 3.473 -3.695 1.00 95.25 77 ALA A O 1
ATOM 590 N N . VAL A 1 78 ? -5.279 5.289 -4.998 1.00 93.50 78 VAL A N 1
ATOM 591 C CA . VAL A 1 78 ? -4.990 4.558 -6.247 1.00 93.50 78 VAL A CA 1
ATOM 592 C C . VAL A 1 78 ? -3.759 3.657 -6.095 1.00 93.50 78 VAL A C 1
ATOM 594 O O . VAL A 1 78 ? -3.818 2.477 -6.424 1.00 93.50 78 VAL A O 1
ATOM 597 N N . TYR A 1 79 ? -2.672 4.168 -5.510 1.00 94.38 79 TYR A N 1
ATOM 598 C CA . TYR A 1 79 ? -1.453 3.384 -5.298 1.00 94.38 79 TYR A CA 1
ATOM 599 C C . TYR A 1 79 ? -1.624 2.330 -4.204 1.00 94.38 79 TYR A C 1
ATOM 601 O O . TYR A 1 79 ? -1.084 1.237 -4.324 1.00 94.38 79 TYR A O 1
ATOM 609 N N . LEU A 1 80 ? -2.395 2.625 -3.154 1.00 94.81 80 LEU A N 1
ATOM 610 C CA . LEU A 1 80 ? -2.697 1.640 -2.111 1.00 94.81 80 LEU A CA 1
ATOM 611 C C . LEU A 1 80 ? -3.534 0.480 -2.662 1.00 94.81 80 LEU A C 1
ATOM 613 O O . LEU A 1 80 ? -3.254 -0.674 -2.355 1.00 94.81 80 LEU A O 1
ATOM 617 N N . SER A 1 81 ? -4.502 0.776 -3.530 1.00 94.19 81 SER A N 1
ATOM 618 C CA . SER A 1 81 ? -5.310 -0.244 -4.211 1.00 94.19 81 SER A CA 1
ATOM 619 C C . SER A 1 81 ? -4.439 -1.071 -5.158 1.00 94.19 81 SER A C 1
ATOM 621 O O . SER A 1 81 ? -4.492 -2.297 -5.149 1.00 94.19 81 SER A O 1
ATOM 623 N N . ALA A 1 82 ? -3.537 -0.416 -5.898 1.00 92.00 82 ALA A N 1
ATOM 624 C CA . ALA A 1 82 ? -2.563 -1.098 -6.743 1.00 92.00 82 ALA A CA 1
ATOM 625 C C . ALA A 1 82 ? -1.635 -2.038 -5.948 1.00 92.00 82 ALA A C 1
ATOM 627 O O . ALA A 1 82 ? -1.292 -3.107 -6.450 1.00 92.00 82 ALA A O 1
ATOM 628 N N . LEU A 1 83 ? -1.269 -1.695 -4.704 1.00 92.50 83 LEU A N 1
ATOM 629 C CA . LEU A 1 83 ? -0.530 -2.597 -3.808 1.00 92.50 83 LEU A CA 1
ATOM 630 C C . LEU A 1 83 ? -1.360 -3.823 -3.404 1.00 92.50 83 LEU A C 1
ATOM 632 O O . LEU A 1 83 ? -0.835 -4.935 -3.431 1.00 92.50 83 LEU A O 1
ATOM 636 N N . GLU A 1 84 ? -2.634 -3.636 -3.037 1.00 93.88 84 GLU A N 1
ATOM 637 C CA . GLU A 1 84 ? -3.535 -4.745 -2.680 1.00 93.88 84 GLU A CA 1
ATOM 638 C C . GLU A 1 84 ? -3.751 -5.706 -3.858 1.00 93.88 84 GLU A C 1
ATOM 640 O O . GLU A 1 84 ? -3.808 -6.922 -3.674 1.00 93.88 84 GLU A O 1
ATOM 645 N N . GLU A 1 85 ? -3.823 -5.161 -5.070 1.00 89.81 85 GLU A N 1
ATOM 646 C CA . GLU A 1 85 ? -4.076 -5.903 -6.304 1.00 89.81 85 GLU A CA 1
ATOM 647 C C . GLU A 1 85 ? -2.804 -6.406 -7.004 1.00 89.81 85 GLU A C 1
ATOM 649 O O . GLU A 1 85 ? -2.902 -7.121 -7.995 1.00 89.81 85 GLU A O 1
ATOM 654 N N . GLY A 1 86 ? -1.610 -6.038 -6.523 1.00 87.62 86 GLY A N 1
ATOM 655 C CA . GLY A 1 86 ? -0.332 -6.420 -7.138 1.00 87.62 86 GLY A CA 1
ATOM 656 C C . GLY A 1 86 ? -0.042 -5.760 -8.496 1.00 87.62 86 GLY A C 1
ATOM 657 O O . GLY A 1 86 ? 0.798 -6.254 -9.250 1.00 87.62 86 GLY A O 1
ATOM 658 N N . ARG A 1 87 ? -0.703 -4.640 -8.815 1.00 86.00 87 ARG A N 1
ATOM 659 C CA . ARG A 1 87 ? -0.576 -3.908 -10.089 1.00 86.00 87 ARG A CA 1
ATOM 660 C C . ARG A 1 87 ? 0.625 -2.962 -10.089 1.00 86.00 87 ARG A C 1
ATOM 662 O O . ARG A 1 87 ? 0.494 -1.756 -9.882 1.00 86.00 87 ARG A O 1
ATOM 669 N N . LEU A 1 88 ? 1.822 -3.517 -10.296 1.00 83.56 88 LEU A N 1
ATOM 670 C CA . LEU A 1 88 ? 3.076 -2.745 -10.322 1.00 83.56 88 LEU A CA 1
ATOM 671 C C . LEU A 1 88 ? 3.192 -1.779 -11.514 1.00 83.56 88 LEU A C 1
ATOM 673 O O . LEU A 1 88 ? 3.981 -0.840 -11.466 1.00 83.56 88 LEU A O 1
ATOM 677 N N . ASP A 1 89 ? 2.409 -1.995 -12.566 1.00 81.88 89 ASP A N 1
ATOM 678 C CA . ASP A 1 89 ? 2.312 -1.147 -13.758 1.00 81.88 89 ASP A CA 1
ATOM 679 C C . ASP A 1 89 ? 1.788 0.267 -13.468 1.00 81.88 89 ASP A C 1
ATOM 681 O O . ASP A 1 89 ? 2.101 1.196 -14.209 1.00 81.88 89 ASP A O 1
ATOM 685 N N . GLN A 1 90 ? 1.052 0.458 -12.368 1.00 84.38 90 GLN A N 1
ATOM 686 C CA . GLN A 1 90 ? 0.550 1.778 -11.979 1.00 84.38 90 GLN A CA 1
ATOM 687 C C . GLN A 1 90 ? 1.611 2.671 -11.329 1.00 84.38 90 GLN A C 1
ATOM 689 O O . GLN A 1 90 ? 1.397 3.875 -11.184 1.00 84.38 90 GLN A O 1
ATOM 694 N N . PHE A 1 91 ? 2.746 2.113 -10.902 1.00 83.38 91 PHE A N 1
ATOM 695 C CA . PHE A 1 91 ? 3.793 2.880 -10.236 1.00 83.38 91 PHE A CA 1
ATOM 696 C C . PHE A 1 91 ? 4.761 3.452 -11.269 1.00 83.38 91 PHE A C 1
ATOM 698 O O . PHE A 1 91 ? 5.249 2.742 -12.143 1.00 83.38 91 PHE A O 1
ATOM 705 N N . THR A 1 92 ? 5.119 4.728 -11.112 1.00 83.31 92 THR A N 1
ATOM 706 C CA . THR A 1 92 ? 6.116 5.394 -11.969 1.00 83.31 92 THR A CA 1
ATOM 707 C C . THR A 1 92 ? 7.485 4.714 -11.904 1.00 83.31 92 THR A C 1
ATOM 709 O O . THR A 1 92 ? 8.217 4.690 -12.886 1.00 83.31 92 THR A O 1
ATOM 712 N N . ALA A 1 93 ? 7.835 4.153 -10.743 1.00 82.69 93 ALA A N 1
ATOM 713 C CA . ALA A 1 93 ? 9.059 3.389 -10.558 1.00 82.69 93 ALA A CA 1
ATOM 714 C C . ALA A 1 93 ? 8.858 2.273 -9.518 1.00 82.69 93 ALA A C 1
ATOM 716 O O . ALA A 1 93 ? 8.159 2.482 -8.521 1.00 82.69 93 ALA A O 1
ATOM 717 N N . PRO A 1 94 ? 9.529 1.117 -9.682 1.00 80.12 94 PRO A N 1
ATOM 718 C CA . PRO A 1 94 ? 9.403 -0.019 -8.767 1.00 80.12 94 PRO A CA 1
ATOM 719 C C . PRO A 1 94 ? 9.872 0.304 -7.341 1.00 80.12 94 PRO A C 1
ATOM 721 O O . PRO A 1 94 ? 9.339 -0.235 -6.374 1.00 80.12 94 PRO A O 1
ATOM 724 N N . LEU A 1 95 ? 10.826 1.229 -7.185 1.00 85.12 95 LEU A N 1
ATOM 725 C CA . LEU A 1 95 ? 11.317 1.648 -5.870 1.00 85.12 95 LEU A CA 1
ATOM 726 C C . LEU A 1 95 ? 10.211 2.286 -5.012 1.00 85.12 95 LEU A C 1
ATOM 728 O O . LEU A 1 95 ? 10.187 2.092 -3.796 1.00 85.12 95 LEU A O 1
ATOM 732 N N . TYR A 1 96 ? 9.262 2.992 -5.637 1.00 90.12 96 TYR A N 1
ATOM 733 C CA . TYR A 1 96 ? 8.143 3.597 -4.918 1.00 90.12 96 TYR A CA 1
ATOM 734 C C . TYR A 1 96 ? 7.205 2.543 -4.328 1.00 90.12 96 TYR A C 1
ATOM 736 O O . TYR A 1 96 ? 6.755 2.707 -3.197 1.00 90.12 96 TYR A O 1
ATOM 744 N N . ALA A 1 97 ? 6.977 1.424 -5.025 1.00 91.50 97 ALA A N 1
ATOM 745 C CA . ALA A 1 97 ? 6.140 0.341 -4.510 1.00 91.50 97 ALA A CA 1
ATOM 746 C C . ALA A 1 97 ? 6.698 -0.243 -3.199 1.00 91.50 97 ALA A C 1
ATOM 748 O O . ALA A 1 97 ? 5.933 -0.524 -2.278 1.00 91.50 97 ALA A O 1
ATOM 749 N N . VAL A 1 98 ? 8.026 -0.356 -3.072 1.00 93.12 98 VAL A N 1
ATOM 750 C CA . VAL A 1 98 ? 8.688 -0.832 -1.842 1.00 93.12 98 VAL A CA 1
ATOM 751 C C . VAL A 1 98 ? 8.453 0.132 -0.676 1.00 93.12 98 VAL A C 1
ATOM 753 O O . VAL A 1 98 ? 8.051 -0.298 0.405 1.00 93.12 98 VAL A O 1
ATOM 756 N N . GLY A 1 99 ? 8.669 1.434 -0.890 1.00 94.62 99 GLY A N 1
ATOM 757 C CA . GLY A 1 99 ? 8.469 2.452 0.149 1.00 94.62 99 GLY A CA 1
ATOM 758 C C . GLY A 1 99 ? 7.002 2.620 0.556 1.00 94.62 99 GLY A C 1
ATOM 759 O O . GLY A 1 99 ? 6.690 2.849 1.726 1.00 94.62 99 GLY A O 1
ATOM 760 N N . PHE A 1 100 ? 6.082 2.463 -0.395 1.00 95.25 100 PHE A N 1
ATOM 761 C CA . PHE A 1 100 ? 4.653 2.520 -0.116 1.00 95.25 100 PHE A CA 1
ATOM 762 C C . PHE A 1 100 ? 4.162 1.270 0.615 1.00 95.25 100 PHE A C 1
ATOM 764 O O . PHE A 1 100 ? 3.386 1.404 1.557 1.00 95.25 100 PHE A O 1
ATOM 771 N N . ALA A 1 101 ? 4.660 0.079 0.268 1.00 95.06 101 ALA A N 1
ATOM 772 C CA . ALA A 1 101 ? 4.325 -1.156 0.976 1.00 95.06 101 ALA A CA 1
ATOM 773 C C . ALA A 1 101 ? 4.744 -1.108 2.455 1.00 95.06 101 ALA A C 1
ATOM 775 O O . ALA A 1 101 ? 3.957 -1.467 3.331 1.00 95.06 101 ALA A O 1
ATOM 776 N N . SER A 1 102 ? 5.950 -0.611 2.748 1.00 95.56 102 SER A N 1
ATOM 777 C CA . SER A 1 102 ? 6.430 -0.475 4.129 1.00 95.56 102 SER A CA 1
ATOM 778 C C . SER A 1 102 ? 5.652 0.582 4.920 1.00 95.56 102 SER A C 1
ATOM 780 O O . SER A 1 102 ? 5.268 0.343 6.067 1.00 95.56 102 SER A O 1
ATOM 782 N N . SER A 1 103 ? 5.351 1.726 4.299 1.00 96.38 103 SER A N 1
ATOM 783 C CA . SER A 1 103 ? 4.557 2.796 4.921 1.00 96.38 103 SER A CA 1
ATOM 784 C C . SER A 1 103 ? 3.120 2.354 5.202 1.00 96.38 103 SER A C 1
ATOM 786 O O . SER A 1 103 ? 2.585 2.653 6.269 1.00 96.38 103 SER A O 1
ATOM 788 N N . TYR A 1 104 ? 2.515 1.594 4.283 1.00 96.62 104 TYR A N 1
ATOM 789 C CA . TYR A 1 104 ? 1.207 0.975 4.480 1.00 96.62 104 TYR A CA 1
ATOM 790 C C . TYR A 1 104 ? 1.256 0.039 5.685 1.00 96.62 104 TYR A C 1
ATOM 792 O O . TYR A 1 104 ? 0.502 0.240 6.636 1.00 96.62 104 TYR A O 1
ATOM 800 N N . ALA A 1 105 ? 2.158 -0.947 5.679 1.00 96.06 105 ALA A N 1
ATOM 801 C CA . ALA A 1 105 ? 2.280 -1.920 6.761 1.00 96.06 105 ALA A CA 1
ATOM 802 C C . ALA A 1 105 ? 2.397 -1.231 8.128 1.00 96.06 105 ALA A C 1
ATOM 804 O O . ALA A 1 105 ? 1.640 -1.548 9.045 1.00 96.06 105 ALA A O 1
ATOM 805 N N . ARG A 1 106 ? 3.232 -0.189 8.222 1.00 95.44 106 ARG A N 1
ATOM 806 C CA . ARG A 1 106 ? 3.372 0.621 9.436 1.00 95.44 106 ARG A CA 1
ATOM 807 C C . ARG A 1 106 ? 2.063 1.281 9.876 1.00 95.44 106 ARG A C 1
ATOM 809 O O . ARG A 1 106 ? 1.764 1.297 11.066 1.00 95.44 106 ARG A O 1
ATOM 816 N N . ALA A 1 107 ? 1.279 1.814 8.941 1.00 94.69 107 ALA A N 1
ATOM 817 C CA . ALA A 1 107 ? 0.022 2.504 9.234 1.00 94.69 107 ALA A CA 1
ATOM 818 C C . ALA A 1 107 ? -1.099 1.576 9.740 1.00 94.69 107 ALA A C 1
ATOM 820 O O . ALA A 1 107 ? -2.031 2.055 10.395 1.00 94.69 107 ALA A O 1
ATOM 821 N N . ILE A 1 108 ? -1.011 0.273 9.450 1.00 94.44 108 ILE A N 1
ATOM 822 C CA . ILE A 1 108 ? -1.960 -0.755 9.911 1.00 94.44 108 ILE A CA 1
ATOM 823 C C . ILE A 1 108 ? -1.400 -1.650 11.028 1.00 94.44 108 ILE A C 1
ATOM 825 O O . ILE A 1 108 ? -2.067 -2.595 11.438 1.00 94.44 108 ILE A O 1
ATOM 829 N N . GLY A 1 109 ? -0.193 -1.364 11.529 1.00 92.50 109 GLY A N 1
ATOM 830 C CA . GLY A 1 109 ? 0.431 -2.109 12.629 1.00 92.50 109 GLY A CA 1
ATOM 831 C C . GLY A 1 109 ? 1.104 -3.428 12.230 1.00 92.50 109 GLY A C 1
ATOM 832 O O . GLY A 1 109 ? 1.375 -4.254 13.097 1.00 92.50 109 GLY A O 1
ATOM 833 N N . LEU A 1 110 ? 1.381 -3.639 10.941 1.00 93.06 110 LEU A N 1
ATOM 834 C CA . LEU A 1 110 ? 2.215 -4.742 10.462 1.00 93.06 110 LEU A CA 1
ATOM 835 C C . LEU A 1 110 ? 3.700 -4.363 10.443 1.00 93.06 110 LEU A C 1
ATOM 837 O O . LEU A 1 110 ? 4.070 -3.186 10.430 1.00 93.06 110 LEU A O 1
ATOM 841 N N . ASP A 1 111 ? 4.554 -5.384 10.379 1.00 94.88 111 ASP A N 1
ATOM 842 C CA . ASP A 1 111 ? 5.994 -5.194 10.253 1.00 94.88 111 ASP A CA 1
ATOM 843 C C . ASP A 1 111 ? 6.357 -4.573 8.892 1.00 94.88 111 ASP A C 1
ATOM 845 O O . ASP A 1 111 ? 6.111 -5.139 7.820 1.00 94.88 111 ASP A O 1
ATOM 849 N N . ALA A 1 112 ? 6.923 -3.367 8.950 1.00 95.12 112 ALA A N 1
ATOM 850 C CA . ALA A 1 112 ? 7.239 -2.572 7.772 1.00 95.12 112 ALA A CA 1
ATOM 851 C C . ALA A 1 112 ? 8.372 -3.186 6.942 1.00 95.12 112 ALA A C 1
ATOM 853 O O . ALA A 1 112 ? 8.352 -3.076 5.713 1.00 95.12 112 ALA A O 1
ATOM 854 N N . GLU A 1 113 ? 9.341 -3.835 7.592 1.00 95.19 113 GLU A N 1
ATOM 855 C CA . GLU A 1 113 ? 10.504 -4.379 6.896 1.00 95.19 113 GLU A CA 1
ATOM 856 C C . GLU A 1 113 ? 10.188 -5.697 6.197 1.00 95.19 113 GLU A C 1
ATOM 858 O O . GLU A 1 113 ? 10.591 -5.909 5.054 1.00 95.19 113 GLU A O 1
ATOM 863 N N . TRP A 1 114 ? 9.359 -6.535 6.814 1.00 94.75 114 TRP A N 1
ATOM 864 C CA . TRP A 1 114 ? 8.754 -7.694 6.180 1.00 94.75 114 TRP A CA 1
ATOM 865 C C . TRP A 1 114 ? 7.998 -7.298 4.906 1.00 94.75 114 TRP A C 1
ATOM 867 O O . TRP A 1 114 ? 8.202 -7.914 3.859 1.00 94.75 114 TRP A O 1
ATOM 877 N N . ALA A 1 115 ? 7.170 -6.247 4.962 1.00 93.94 115 ALA A N 1
ATOM 878 C CA . ALA A 1 115 ? 6.417 -5.781 3.797 1.00 93.94 115 ALA A CA 1
ATOM 879 C C . ALA A 1 115 ? 7.338 -5.242 2.691 1.00 93.94 115 ALA A C 1
ATOM 881 O O . ALA A 1 115 ? 7.140 -5.551 1.513 1.00 93.94 115 ALA A O 1
ATOM 882 N N . ALA A 1 116 ? 8.379 -4.488 3.059 1.00 94.19 116 ALA A N 1
ATOM 883 C CA . ALA A 1 116 ? 9.384 -4.005 2.118 1.00 94.19 116 ALA A CA 1
ATOM 884 C C . ALA A 1 116 ? 10.125 -5.168 1.441 1.00 94.19 116 ALA A C 1
ATOM 886 O O . ALA A 1 116 ? 10.288 -5.184 0.220 1.00 94.19 116 ALA A O 1
ATOM 887 N N . GLN A 1 117 ? 10.545 -6.164 2.223 1.00 94.31 117 GLN A N 1
ATOM 888 C CA . GLN A 1 117 ? 11.275 -7.326 1.734 1.00 94.31 117 GLN A CA 1
ATOM 889 C C . GLN A 1 117 ? 10.419 -8.194 0.812 1.00 94.31 117 GLN A C 1
ATOM 891 O O . GLN A 1 117 ? 10.881 -8.575 -0.264 1.00 94.31 117 GLN A O 1
ATOM 896 N N . ALA A 1 118 ? 9.168 -8.454 1.193 1.00 92.00 118 ALA A N 1
ATOM 897 C CA . ALA A 1 118 ? 8.216 -9.178 0.360 1.00 92.00 118 ALA A CA 1
ATOM 898 C C . ALA A 1 118 ? 7.957 -8.442 -0.966 1.00 92.00 118 ALA A C 1
ATOM 900 O O 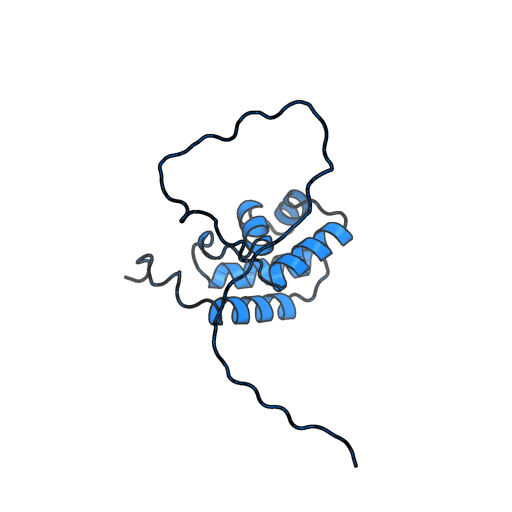. ALA A 1 118 ? 7.893 -9.074 -2.018 1.00 92.00 118 ALA A O 1
ATOM 901 N N . MET A 1 119 ? 7.879 -7.106 -0.943 1.00 92.31 119 MET A N 1
ATOM 902 C CA . MET A 1 119 ? 7.718 -6.316 -2.165 1.00 92.31 119 MET A CA 1
ATOM 903 C C . MET A 1 119 ? 8.962 -6.380 -3.059 1.00 92.31 119 MET A C 1
ATOM 905 O O . MET A 1 119 ? 8.843 -6.536 -4.272 1.00 92.31 119 MET A O 1
ATOM 909 N N . ARG A 1 120 ? 10.168 -6.306 -2.481 1.00 91.00 120 ARG A N 1
ATOM 910 C CA . ARG A 1 120 ? 11.425 -6.461 -3.234 1.00 91.00 120 ARG A CA 1
ATOM 911 C C . ARG A 1 120 ? 11.510 -7.822 -3.922 1.00 91.00 120 ARG A C 1
ATOM 913 O O . ARG A 1 120 ? 11.885 -7.879 -5.090 1.00 91.00 120 ARG A O 1
ATOM 920 N N . GLN A 1 121 ? 11.132 -8.891 -3.220 1.00 89.44 121 GLN A N 1
ATOM 921 C CA . GLN A 1 121 ? 11.059 -10.240 -3.787 1.00 89.44 121 GLN A CA 1
ATOM 922 C C . GLN A 1 121 ? 10.045 -10.301 -4.932 1.00 89.44 121 GLN A C 1
ATOM 924 O O . GLN A 1 121 ? 10.387 -10.735 -6.023 1.00 89.44 121 GLN A O 1
ATOM 929 N N . PHE A 1 122 ? 8.845 -9.750 -4.737 1.00 87.12 122 PHE A N 1
ATOM 930 C CA . PHE A 1 122 ? 7.819 -9.715 -5.778 1.00 87.12 122 PHE A CA 1
ATOM 931 C C . PHE A 1 122 ? 8.252 -8.953 -7.041 1.00 87.12 122 PHE A C 1
ATOM 933 O O . PHE A 1 122 ? 7.994 -9.396 -8.161 1.00 87.12 122 PHE A O 1
ATOM 940 N N . ILE A 1 123 ? 8.942 -7.820 -6.876 1.00 86.31 123 ILE A N 1
ATOM 941 C CA . ILE A 1 123 ? 9.511 -7.055 -7.994 1.00 86.31 123 ILE A CA 1
ATOM 942 C C . ILE A 1 123 ? 10.593 -7.866 -8.718 1.00 86.31 123 ILE A C 1
ATOM 944 O O . ILE A 1 123 ? 10.664 -7.807 -9.944 1.00 86.31 123 ILE A O 1
ATOM 948 N N . ALA A 1 124 ? 11.427 -8.612 -7.987 1.00 84.69 124 ALA A N 1
ATOM 949 C CA . ALA A 1 124 ? 12.464 -9.461 -8.573 1.00 84.69 124 ALA A CA 1
ATOM 950 C C . ALA A 1 124 ? 11.871 -10.652 -9.347 1.00 84.69 124 ALA A C 1
ATOM 952 O O . ALA A 1 124 ? 12.337 -10.961 -10.443 1.00 84.69 124 ALA A O 1
ATOM 953 N N . ASP A 1 125 ? 10.814 -11.264 -8.808 1.00 81.50 125 ASP A N 1
ATOM 954 C CA . ASP A 1 125 ? 10.110 -12.403 -9.406 1.00 81.50 125 ASP A CA 1
ATOM 955 C C . ASP A 1 125 ? 9.244 -12.004 -10.607 1.00 81.50 125 ASP A C 1
ATOM 957 O O . ASP A 1 125 ? 8.877 -12.853 -11.416 1.00 81.50 125 ASP A O 1
ATOM 961 N N . THR A 1 126 ? 8.910 -10.717 -10.746 1.00 72.12 126 THR A N 1
ATOM 962 C CA . THR A 1 126 ? 8.162 -10.197 -11.894 1.00 72.12 126 THR A CA 1
ATOM 963 C C . THR A 1 126 ? 9.145 -9.782 -12.995 1.00 72.12 126 THR A C 1
ATOM 965 O O . THR A 1 126 ? 9.707 -8.683 -12.932 1.00 72.12 126 THR A O 1
ATOM 968 N N . PRO A 1 127 ? 9.366 -10.600 -14.048 1.00 54.47 127 PRO A N 1
ATOM 969 C CA . PRO A 1 127 ? 10.330 -10.272 -15.085 1.00 54.47 127 PRO A CA 1
ATOM 970 C C . PRO A 1 127 ? 9.857 -9.059 -15.894 1.00 54.47 127 PRO A C 1
ATOM 972 O O . PRO A 1 127 ? 8.990 -9.139 -16.764 1.00 54.47 127 PRO A O 1
ATOM 975 N N . ASN A 1 128 ? 10.495 -7.925 -15.619 1.00 61.81 128 ASN A N 1
ATOM 976 C CA . ASN A 1 128 ? 10.696 -6.823 -16.548 1.00 61.81 128 ASN A CA 1
ATOM 977 C C . ASN A 1 128 ? 9.437 -6.294 -17.283 1.00 61.81 128 ASN A C 1
ATOM 979 O O . ASN A 1 128 ? 9.377 -6.254 -18.517 1.00 61.81 128 ASN A O 1
ATOM 983 N N . SER A 1 129 ? 8.421 -5.849 -16.542 1.00 56.62 129 SER A N 1
ATOM 984 C CA . SER A 1 129 ? 7.368 -4.988 -17.108 1.00 56.62 129 SER A CA 1
ATOM 985 C C . SER A 1 129 ? 7.858 -3.548 -17.324 1.00 56.62 129 SER A C 1
ATOM 987 O O . SER A 1 129 ? 7.475 -2.914 -18.302 1.00 56.62 129 SER A O 1
ATOM 989 N N . TRP A 1 130 ? 8.769 -3.059 -16.477 1.00 60.44 130 TRP A N 1
ATOM 990 C CA . TRP A 1 130 ? 9.179 -1.651 -16.443 1.00 60.44 130 TRP A CA 1
ATOM 991 C C . TRP A 1 130 ? 10.338 -1.265 -17.382 1.00 60.44 130 TRP A C 1
ATOM 993 O O . TRP A 1 130 ? 10.429 -0.092 -17.727 1.00 60.44 130 TRP A O 1
ATOM 1003 N N . ARG A 1 131 ? 11.202 -2.183 -17.870 1.00 52.28 131 ARG A N 1
ATOM 1004 C CA . ARG A 1 131 ? 12.140 -1.824 -18.969 1.00 52.28 131 ARG A CA 1
ATOM 1005 C C . ARG A 1 131 ? 11.467 -1.846 -20.341 1.00 52.28 131 ARG A C 1
ATOM 1007 O O . ARG A 1 131 ? 11.974 -1.206 -21.252 1.00 52.28 131 ARG A O 1
ATOM 1014 N N . ARG A 1 132 ? 10.350 -2.569 -20.521 1.00 49.16 132 ARG A N 1
ATOM 1015 C CA . ARG A 1 132 ? 9.634 -2.608 -21.815 1.00 49.16 132 ARG A CA 1
ATOM 1016 C C . ARG A 1 132 ? 8.918 -1.300 -22.148 1.00 49.16 132 ARG A C 1
ATOM 1018 O O . ARG A 1 132 ? 8.720 -1.024 -23.322 1.00 49.16 132 ARG A O 1
ATOM 1025 N N . SER A 1 133 ? 8.559 -0.499 -21.148 1.00 52.38 133 SER A N 1
ATOM 1026 C CA . SER A 1 133 ? 7.845 0.768 -21.339 1.00 52.38 133 SER A CA 1
ATOM 1027 C C . SER A 1 133 ? 8.748 1.956 -21.709 1.00 52.38 133 SER A C 1
ATOM 1029 O O . SER A 1 133 ? 8.228 3.052 -21.886 1.00 52.38 133 SER A O 1
ATOM 1031 N N . GLY A 1 134 ? 10.068 1.768 -21.861 1.00 47.62 134 GLY A N 1
ATOM 1032 C CA . GLY A 1 134 ? 10.954 2.785 -22.452 1.00 47.62 134 GLY A CA 1
ATOM 1033 C C . GLY A 1 134 ? 11.357 3.954 -21.540 1.00 47.62 134 GLY A C 1
ATOM 1034 O O . GLY A 1 134 ? 11.767 4.993 -22.039 1.00 47.62 134 GLY A O 1
ATOM 1035 N N . TRP A 1 135 ? 11.270 3.803 -20.214 1.00 53.06 135 TRP A N 1
ATOM 1036 C CA . TRP A 1 135 ? 11.517 4.881 -19.235 1.00 53.06 135 TRP A CA 1
ATOM 1037 C C . TRP A 1 135 ? 12.975 5.014 -18.751 1.00 53.06 135 TRP A C 1
ATOM 1039 O O . TRP A 1 135 ? 13.237 5.713 -17.775 1.00 53.06 135 TRP A O 1
ATOM 1049 N N . VAL A 1 136 ? 13.931 4.344 -19.406 1.00 44.69 136 VAL A N 1
ATOM 1050 C CA . VAL A 1 136 ? 15.372 4.504 -19.138 1.00 44.69 136 VAL A CA 1
ATOM 1051 C C . VAL A 1 136 ? 16.066 4.905 -20.440 1.00 44.69 136 VAL A C 1
ATOM 1053 O O . VAL A 1 136 ? 16.595 4.053 -21.152 1.00 44.69 136 VAL A O 1
ATOM 1056 N N . HIS A 1 137 ? 16.022 6.197 -20.750 1.00 45.00 137 HIS A N 1
ATOM 1057 C CA . HIS A 1 137 ? 16.927 6.863 -21.684 1.00 45.00 137 HIS A CA 1
ATOM 1058 C C . HIS A 1 137 ? 17.528 8.080 -20.990 1.00 45.00 137 HIS A C 1
ATOM 1060 O O . HIS A 1 137 ? 16.777 8.747 -20.243 1.00 45.00 137 HIS A O 1
#